Protein AF-A0A161ML90-F1 (afdb_monomer_lite)

pLDDT: mean 83.84, std 12.74, range [48.12, 96.25]

Structure (mmCIF, N/CA/C/O backbone):
data_AF-A0A161ML90-F1
#
_entry.id   AF-A0A161ML90-F1
#
loop_
_atom_site.group_PDB
_atom_site.id
_atom_site.type_symbol
_atom_site.label_atom_id
_atom_site.label_alt_id
_atom_site.label_comp_id
_atom_site.label_asym_id
_atom_site.label_entity_id
_atom_site.label_seq_id
_atom_site.pdbx_PDB_ins_code
_atom_site.Cartn_x
_atom_site.Cartn_y
_atom_site.Cartn_z
_atom_site.occupancy
_atom_site.B_iso_or_equiv
_atom_site.auth_seq_id
_atom_site.auth_comp_id
_atom_site.auth_asym_id
_atom_site.auth_atom_id
_atom_site.pdbx_PDB_model_num
ATOM 1 N N . MET A 1 1 ? -3.700 13.684 -5.545 1.00 60.00 1 MET A N 1
ATOM 2 C CA . MET A 1 1 ? -2.421 13.708 -4.798 1.00 60.00 1 MET A CA 1
ATOM 3 C C . MET A 1 1 ? -1.444 12.739 -5.459 1.00 60.00 1 MET A C 1
ATOM 5 O O . MET A 1 1 ? -1.871 11.649 -5.831 1.00 60.00 1 MET A O 1
ATOM 9 N N . THR A 1 2 ? -0.176 13.126 -5.628 1.00 64.25 2 THR A N 1
ATOM 10 C CA . THR A 1 2 ? 0.869 12.288 -6.252 1.00 64.25 2 THR A CA 1
ATOM 11 C C . THR A 1 2 ? 1.996 12.045 -5.256 1.00 64.25 2 THR A C 1
ATOM 13 O O . THR A 1 2 ? 2.422 12.961 -4.556 1.00 64.25 2 THR A O 1
ATOM 16 N N . LEU A 1 3 ? 2.448 10.801 -5.177 1.00 68.25 3 LEU A N 1
ATOM 17 C CA . LEU A 1 3 ? 3.535 10.329 -4.345 1.00 68.25 3 LEU A CA 1
ATOM 18 C C . LEU A 1 3 ? 4.729 10.005 -5.244 1.00 68.25 3 LEU A C 1
ATOM 20 O O . LEU A 1 3 ? 4.753 8.957 -5.887 1.00 68.25 3 LEU A O 1
ATOM 24 N N . ASP A 1 4 ? 5.703 10.905 -5.279 1.00 70.62 4 ASP A N 1
ATOM 25 C CA . ASP A 1 4 ? 6.938 10.687 -6.026 1.00 70.62 4 ASP A CA 1
ATOM 26 C C . ASP A 1 4 ? 7.946 9.864 -5.204 1.00 70.62 4 ASP A C 1
ATOM 28 O O . ASP A 1 4 ? 8.157 10.128 -4.014 1.00 70.6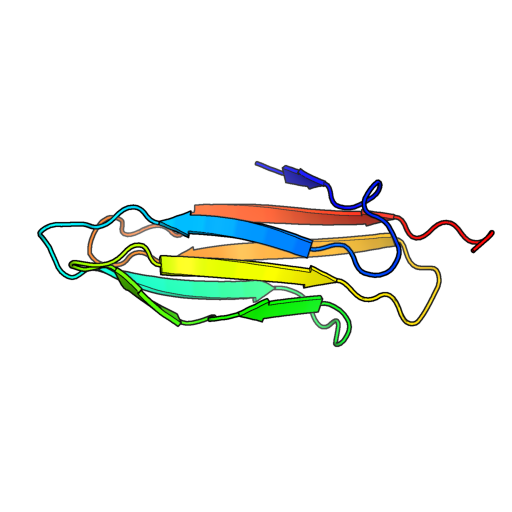2 4 ASP A O 1
ATOM 32 N N . MET A 1 5 ? 8.525 8.845 -5.838 1.00 66.69 5 MET A N 1
ATOM 33 C CA . MET A 1 5 ? 9.542 7.938 -5.301 1.00 66.69 5 MET A CA 1
ATOM 34 C C . MET A 1 5 ? 10.863 7.986 -6.088 1.00 66.69 5 MET A C 1
ATOM 36 O O . MET A 1 5 ? 11.771 7.216 -5.793 1.00 66.69 5 MET A O 1
ATOM 40 N N . SER A 1 6 ? 10.993 8.893 -7.059 1.00 56.47 6 SER A N 1
ATOM 41 C CA . SER A 1 6 ? 12.106 8.957 -8.023 1.00 56.47 6 SER A CA 1
ATOM 42 C C . SER A 1 6 ? 13.470 9.369 -7.440 1.00 56.47 6 SER A C 1
ATOM 44 O O . SER A 1 6 ? 14.465 9.347 -8.154 1.00 56.47 6 SER A O 1
ATOM 46 N N . HIS A 1 7 ? 13.537 9.745 -6.158 1.00 54.28 7 HIS A N 1
ATOM 47 C CA . HIS A 1 7 ? 14.752 10.249 -5.492 1.00 54.28 7 HIS A CA 1
ATOM 48 C C . HIS A 1 7 ? 15.184 9.424 -4.272 1.00 54.28 7 HIS A C 1
ATOM 50 O O . HIS A 1 7 ? 15.964 9.898 -3.450 1.00 54.28 7 HIS A O 1
ATOM 56 N N . LEU A 1 8 ? 14.629 8.227 -4.094 1.00 50.41 8 LEU A N 1
ATOM 57 C CA . LEU A 1 8 ? 14.993 7.357 -2.980 1.00 50.41 8 LEU A CA 1
ATOM 58 C C . LEU A 1 8 ? 16.021 6.333 -3.476 1.00 50.41 8 LEU A C 1
ATOM 60 O O . LEU A 1 8 ? 15.800 5.706 -4.513 1.00 50.41 8 LEU A O 1
ATOM 64 N N . ASP A 1 9 ? 17.121 6.192 -2.730 1.00 48.12 9 ASP A N 1
ATOM 65 C CA . ASP A 1 9 ? 18.193 5.213 -2.958 1.00 48.12 9 ASP A CA 1
ATOM 66 C C . ASP A 1 9 ? 17.660 3.795 -3.223 1.00 48.12 9 ASP A C 1
ATOM 68 O O . ASP A 1 9 ? 16.509 3.481 -2.914 1.00 48.12 9 ASP A O 1
ATOM 72 N N . ILE A 1 10 ? 18.534 2.938 -3.771 1.00 49.09 10 ILE A N 1
ATOM 73 C CA . ILE A 1 10 ? 18.330 1.516 -4.100 1.00 49.09 10 ILE A CA 1
ATOM 74 C C . ILE A 1 10 ? 17.225 0.902 -3.221 1.00 49.09 10 ILE A C 1
ATOM 76 O O . ILE A 1 10 ? 17.456 0.573 -2.059 1.00 49.09 10 ILE A O 1
ATOM 80 N N . SER A 1 11 ? 16.025 0.752 -3.798 1.00 57.59 11 SER A N 1
ATOM 81 C CA . SER A 1 11 ? 14.741 0.375 -3.169 1.00 57.59 11 SER A CA 1
ATOM 82 C C . SER A 1 11 ? 13.936 1.490 -2.453 1.00 57.59 11 SER A C 1
ATOM 84 O O . SER A 1 11 ? 13.767 1.461 -1.227 1.00 57.59 11 SER A O 1
ATOM 86 N N . PRO A 1 12 ? 13.335 2.430 -3.219 1.00 66.81 12 PRO A N 1
ATOM 87 C CA . PR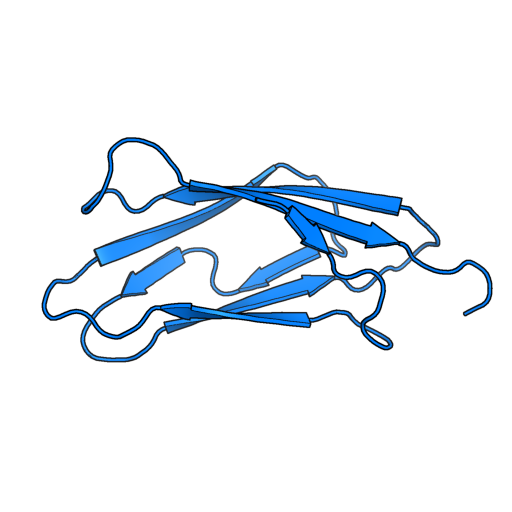O A 1 12 ? 12.370 3.404 -2.719 1.00 66.81 12 PRO A CA 1
ATOM 88 C C . PRO A 1 12 ? 11.325 2.795 -1.782 1.00 66.81 12 PRO A C 1
ATOM 90 O O . PRO A 1 12 ? 10.510 1.952 -2.169 1.00 66.81 12 PRO A O 1
ATOM 93 N N . GLN A 1 13 ? 11.306 3.278 -0.540 1.00 77.88 13 GLN A N 1
ATOM 94 C CA . GLN A 1 13 ? 10.248 2.981 0.415 1.00 77.88 13 GLN A CA 1
ATOM 95 C C . GLN A 1 13 ? 9.651 4.267 0.976 1.00 77.88 13 GLN A C 1
ATOM 97 O O . GLN A 1 13 ? 10.367 5.202 1.333 1.00 77.88 13 GLN A O 1
ATOM 102 N N . LYS A 1 14 ? 8.326 4.295 1.113 1.00 82.81 14 LYS A N 1
ATOM 103 C CA . LYS A 1 14 ? 7.615 5.371 1.803 1.00 82.81 14 LYS A CA 1
ATOM 104 C C . LYS A 1 14 ? 6.695 4.796 2.864 1.00 82.81 14 LYS A C 1
ATOM 106 O O . LYS A 1 14 ? 5.971 3.831 2.620 1.00 82.81 14 LYS A O 1
ATOM 111 N N . LEU A 1 15 ? 6.756 5.390 4.050 1.00 85.38 15 LEU A N 1
ATOM 112 C CA . LEU A 1 15 ? 5.975 4.976 5.204 1.00 85.38 15 LEU A CA 1
ATOM 113 C C . LEU A 1 15 ? 4.796 5.930 5.396 1.00 85.38 15 LEU A C 1
ATOM 115 O O . LEU A 1 15 ? 4.990 7.132 5.562 1.00 85.38 15 LEU A O 1
ATOM 119 N N . PHE A 1 16 ? 3.587 5.384 5.417 1.00 85.62 16 PHE A N 1
ATOM 120 C CA . PHE A 1 16 ? 2.385 6.070 5.873 1.00 85.62 16 PHE A CA 1
ATOM 121 C C . PHE A 1 16 ? 2.039 5.565 7.264 1.00 85.62 16 PHE A C 1
ATOM 123 O O . PHE A 1 16 ? 2.168 4.375 7.547 1.00 85.62 16 PHE A O 1
ATOM 130 N N . THR A 1 17 ? 1.602 6.461 8.140 1.00 88.81 17 THR A N 1
ATOM 131 C CA . THR A 1 17 ? 1.160 6.083 9.482 1.00 88.81 17 THR A CA 1
ATOM 132 C C . THR A 1 17 ? -0.267 6.554 9.671 1.00 88.81 17 THR A C 1
ATOM 134 O O . THR A 1 17 ? -0.537 7.748 9.569 1.00 88.81 17 THR A O 1
ATOM 137 N N . PHE A 1 18 ? -1.172 5.618 9.944 1.00 88.31 18 PHE A N 1
ATOM 138 C CA . PHE A 1 18 ? -2.467 5.958 10.510 1.00 88.31 18 PHE A CA 1
ATOM 139 C C . PHE A 1 18 ? -2.304 6.136 12.011 1.00 88.31 18 PHE A C 1
ATOM 141 O O . PHE A 1 18 ? -1.800 5.242 12.699 1.00 88.31 18 PHE A O 1
ATOM 148 N N . SER A 1 19 ? -2.728 7.294 12.506 1.00 89.19 19 SER A N 1
ATOM 149 C CA . SER A 1 19 ? -2.817 7.545 13.938 1.00 89.19 19 SER A CA 1
ATOM 150 C C . SER A 1 19 ? -3.829 6.593 14.587 1.00 89.19 19 SER A C 1
ATOM 152 O O . SER A 1 19 ? -4.784 6.183 13.919 1.00 89.19 19 SER A O 1
ATOM 154 N N . PRO A 1 20 ? -3.642 6.247 15.872 1.00 83.94 20 PRO A N 1
ATOM 155 C CA . PRO A 1 20 ? -4.647 5.528 16.643 1.00 83.94 20 PRO A CA 1
ATOM 156 C C . PRO A 1 20 ? -6.012 6.214 16.574 1.00 83.94 20 PRO A C 1
ATOM 158 O O . PRO A 1 20 ? -6.098 7.439 16.475 1.00 83.94 20 PRO A O 1
ATOM 161 N N . SER A 1 21 ? -7.071 5.420 16.665 1.00 85.88 21 SER A N 1
ATOM 162 C CA . SER A 1 21 ? -8.448 5.889 16.743 1.00 85.88 21 SER A CA 1
ATOM 163 C C . SER A 1 21 ? -9.177 5.157 17.862 1.00 85.88 21 SER A C 1
ATOM 165 O O . SER A 1 21 ? -9.000 3.954 18.051 1.00 85.88 21 SER A O 1
ATOM 167 N N . GLU A 1 22 ? -10.033 5.880 18.583 1.00 80.94 22 GLU A N 1
ATOM 168 C CA . GLU A 1 22 ? -10.920 5.298 19.597 1.00 80.94 22 GLU A CA 1
ATOM 169 C C . GLU A 1 22 ? -11.920 4.307 18.978 1.00 80.94 22 GLU A C 1
ATOM 171 O O . GLU A 1 22 ? -12.353 3.356 19.626 1.00 80.94 22 GLU A O 1
ATOM 176 N N . SER A 1 23 ? -12.256 4.494 17.697 1.00 87.69 23 SER A N 1
ATOM 177 C CA . SER A 1 23 ? -13.131 3.604 16.936 1.00 87.69 23 SER A CA 1
ATOM 178 C C . SER A 1 23 ? -12.326 2.643 16.063 1.00 87.69 23 SER A C 1
ATOM 180 O O . SER A 1 23 ? -11.336 3.021 15.439 1.00 87.69 23 SER A O 1
ATOM 182 N N . LYS A 1 24 ? -12.786 1.389 15.959 1.00 90.81 24 LYS A N 1
ATOM 183 C CA . LYS A 1 24 ? -12.192 0.406 15.042 1.00 90.81 24 LYS A CA 1
ATOM 184 C C . LYS A 1 24 ? -12.557 0.749 13.602 1.00 90.81 24 LYS A C 1
ATOM 186 O O . LYS A 1 24 ? -13.715 0.622 13.208 1.00 90.81 24 LYS A O 1
ATOM 191 N N . ILE A 1 25 ? -11.564 1.135 12.809 1.00 93.56 25 ILE A N 1
ATOM 192 C CA . ILE A 1 25 ? -11.753 1.532 11.412 1.00 93.56 25 ILE A CA 1
ATOM 193 C C . ILE A 1 25 ? -11.030 0.533 10.514 1.00 93.56 25 ILE A C 1
ATOM 195 O O . ILE A 1 25 ? -9.805 0.433 10.534 1.00 93.56 25 ILE A O 1
ATOM 199 N N . GLY A 1 26 ? -11.789 -0.216 9.715 1.00 94.38 26 GLY A N 1
ATOM 200 C CA . GLY A 1 26 ? -11.218 -1.088 8.692 1.00 94.38 26 GLY A CA 1
ATOM 201 C C . GLY A 1 26 ? -10.625 -0.276 7.541 1.00 94.38 26 GLY A C 1
ATOM 202 O O . GLY A 1 26 ? -11.214 0.722 7.124 1.00 94.38 26 GLY A O 1
ATOM 203 N N . PHE A 1 27 ? -9.487 -0.717 7.007 1.00 95.31 27 PHE A N 1
ATOM 204 C CA . PHE A 1 27 ? -8.893 -0.137 5.804 1.00 95.31 27 PHE A CA 1
ATOM 205 C C . PHE A 1 27 ? -8.514 -1.206 4.775 1.00 95.31 27 PHE A C 1
ATOM 207 O O . PHE A 1 27 ? -8.175 -2.339 5.131 1.00 95.31 27 PHE A O 1
ATOM 214 N N . LEU A 1 28 ? -8.525 -0.818 3.497 1.00 96.25 28 LEU A N 1
ATOM 215 C CA . LEU A 1 28 ? -8.066 -1.633 2.370 1.00 96.25 28 LEU A CA 1
ATOM 216 C C . LEU A 1 28 ? -7.377 -0.756 1.315 1.00 96.25 28 LEU A C 1
ATOM 218 O O . LEU A 1 28 ? -7.964 0.197 0.813 1.00 96.25 28 LEU A O 1
ATOM 222 N N . PHE A 1 29 ? -6.149 -1.111 0.954 1.00 95.50 29 PHE A N 1
ATOM 223 C CA . PHE A 1 29 ? -5.391 -0.563 -0.163 1.00 95.50 29 PHE A CA 1
ATOM 224 C C . PHE A 1 29 ? -5.548 -1.464 -1.384 1.00 95.50 29 PHE A C 1
ATOM 226 O O . PHE A 1 29 ? -5.316 -2.672 -1.308 1.00 95.50 29 PHE A O 1
ATOM 233 N N . ILE A 1 30 ? -5.876 -0.860 -2.522 1.00 94.44 30 ILE A N 1
ATOM 234 C CA . ILE A 1 30 ? -5.917 -1.517 -3.827 1.00 94.44 30 ILE A CA 1
ATOM 235 C C . ILE A 1 30 ? -4.981 -0.760 -4.763 1.00 94.44 30 ILE A C 1
ATOM 237 O O . ILE A 1 30 ? -5.190 0.420 -5.038 1.00 94.44 30 ILE A O 1
ATOM 241 N N . ALA A 1 31 ? -3.949 -1.441 -5.251 1.00 92.94 31 ALA A N 1
ATOM 242 C CA . ALA A 1 31 ? -3.076 -0.922 -6.293 1.00 92.94 31 ALA A CA 1
ATOM 243 C C . ALA A 1 31 ? -3.603 -1.353 -7.666 1.00 92.94 31 ALA A C 1
ATOM 245 O O . ALA A 1 31 ? -3.730 -2.541 -7.948 1.00 92.94 31 ALA A O 1
ATOM 246 N N . ILE A 1 32 ? -3.902 -0.384 -8.524 1.00 91.94 32 ILE A N 1
ATOM 247 C CA . ILE A 1 32 ? -4.316 -0.586 -9.913 1.00 91.94 32 ILE A CA 1
ATOM 248 C C . ILE A 1 32 ? -3.059 -0.534 -10.780 1.00 91.94 32 ILE A C 1
ATOM 250 O O . ILE A 1 32 ? -2.780 0.443 -11.476 1.00 91.94 32 ILE A O 1
ATOM 254 N N . CYS A 1 33 ? -2.245 -1.576 -10.665 1.00 85.81 33 CYS A N 1
ATOM 255 C CA . CYS A 1 33 ? -1.081 -1.802 -11.507 1.00 85.81 33 CYS A CA 1
ATOM 256 C C . CYS A 1 33 ? -0.727 -3.288 -11.494 1.00 85.81 33 CYS A C 1
ATOM 258 O O . CYS A 1 33 ? -0.863 -3.947 -10.466 1.00 85.81 33 CYS A O 1
ATOM 260 N N . ASN A 1 34 ? -0.217 -3.797 -12.611 1.00 82.44 34 ASN A N 1
ATOM 261 C CA . ASN A 1 34 ? 0.367 -5.131 -12.669 1.00 82.44 34 ASN A CA 1
ATOM 262 C C . ASN A 1 34 ? 1.894 -5.003 -12.720 1.00 82.44 34 ASN A C 1
ATOM 264 O O . ASN A 1 34 ? 2.488 -5.104 -13.790 1.00 82.44 34 ASN A O 1
ATOM 268 N N . ASN A 1 35 ? 2.511 -4.678 -11.581 1.00 86.12 35 ASN A N 1
ATOM 269 C CA . ASN A 1 35 ? 3.964 -4.592 -11.464 1.00 86.12 35 ASN A CA 1
ATOM 270 C C . ASN A 1 35 ? 4.439 -5.364 -10.216 1.00 86.12 35 ASN A C 1
ATOM 272 O O . ASN A 1 35 ? 4.117 -4.933 -9.107 1.00 86.12 35 ASN A O 1
ATOM 276 N N . PRO A 1 36 ? 5.188 -6.474 -10.374 1.00 86.19 36 PRO A N 1
ATOM 277 C CA . PRO A 1 36 ? 5.676 -7.281 -9.252 1.00 86.19 36 PRO A CA 1
ATOM 278 C C . PRO A 1 36 ? 6.734 -6.567 -8.397 1.00 86.19 36 PRO A C 1
ATOM 280 O O . PRO A 1 36 ? 6.943 -6.940 -7.245 1.00 86.19 36 PRO A O 1
ATOM 283 N N . ASP A 1 37 ? 7.362 -5.519 -8.930 1.00 87.62 37 ASP A N 1
ATOM 284 C CA . ASP A 1 37 ? 8.366 -4.716 -8.231 1.00 87.62 37 ASP A CA 1
ATOM 285 C C . ASP A 1 37 ? 7.736 -3.742 -7.230 1.00 87.62 37 ASP A C 1
ATOM 287 O O . ASP A 1 37 ? 8.444 -3.132 -6.427 1.00 87.62 37 ASP A O 1
ATOM 291 N N . PHE A 1 38 ? 6.409 -3.581 -7.271 1.00 90.38 38 PHE A N 1
ATOM 292 C CA . PHE A 1 38 ? 5.647 -2.689 -6.410 1.00 90.38 38 PHE A CA 1
ATOM 293 C C . PHE A 1 38 ? 4.806 -3.462 -5.394 1.00 90.38 38 PHE A C 1
ATOM 295 O O . PHE A 1 38 ? 4.030 -4.349 -5.745 1.00 90.38 38 PHE A O 1
ATOM 302 N N . ALA A 1 39 ? 4.898 -3.070 -4.125 1.00 92.00 39 ALA A N 1
ATOM 303 C CA . ALA A 1 39 ? 4.124 -3.678 -3.052 1.00 92.00 39 ALA A CA 1
ATOM 304 C C . ALA A 1 39 ? 3.647 -2.647 -2.023 1.00 92.00 39 ALA A C 1
ATOM 306 O O . ALA A 1 39 ? 4.309 -1.643 -1.748 1.00 92.00 39 ALA A O 1
ATOM 307 N N . ILE A 1 40 ? 2.500 -2.938 -1.406 1.00 94.31 40 ILE A N 1
ATOM 308 C CA . ILE A 1 40 ? 1.957 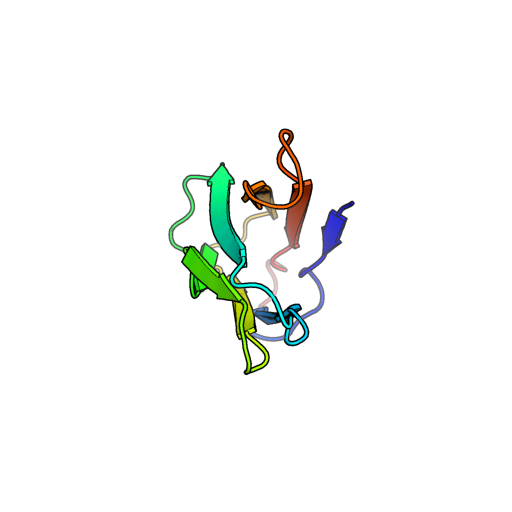-2.205 -0.260 1.00 94.31 40 ILE A CA 1
ATOM 309 C C . ILE A 1 40 ? 1.740 -3.208 0.870 1.00 94.31 40 ILE A C 1
ATOM 311 O O . ILE A 1 40 ? 1.023 -4.189 0.685 1.00 94.31 40 ILE A O 1
ATOM 315 N N . THR A 1 41 ? 2.321 -2.958 2.042 1.00 94.38 41 THR A N 1
ATOM 316 C CA . THR A 1 41 ? 2.232 -3.873 3.185 1.00 94.38 41 THR A CA 1
ATOM 317 C C . THR A 1 41 ? 1.989 -3.116 4.493 1.00 94.38 41 THR A C 1
ATOM 319 O O . THR A 1 41 ? 2.790 -2.247 4.838 1.00 94.38 41 THR A O 1
ATOM 322 N N . PRO A 1 42 ? 0.953 -3.471 5.274 1.00 94.88 42 PRO A N 1
ATOM 323 C CA . PRO A 1 42 ? -0.148 -4.368 4.914 1.00 94.88 42 PRO A CA 1
ATOM 324 C C . PRO A 1 42 ? -1.102 -3.726 3.890 1.00 94.88 42 PRO A C 1
ATOM 326 O O . PRO A 1 42 ? -1.284 -2.511 3.879 1.00 94.88 42 PRO A O 1
ATOM 329 N N . THR A 1 43 ? -1.762 -4.541 3.061 1.00 95.19 43 THR A N 1
ATOM 330 C CA . THR A 1 43 ? -2.825 -4.062 2.155 1.00 95.19 43 THR A CA 1
ATOM 331 C C . THR A 1 43 ? -4.158 -3.864 2.867 1.00 95.19 43 THR A C 1
ATOM 333 O O . THR A 1 43 ? -4.984 -3.096 2.401 1.00 95.19 43 THR A O 1
ATOM 336 N N . ARG A 1 44 ? -4.395 -4.531 3.999 1.00 96.00 44 ARG A N 1
ATOM 337 C CA . ARG A 1 44 ? -5.639 -4.423 4.770 1.00 96.00 44 ARG A CA 1
ATOM 338 C C . ARG A 1 44 ? -5.380 -4.534 6.261 1.00 96.00 44 ARG A C 1
ATOM 340 O O . ARG A 1 44 ? -4.404 -5.159 6.674 1.00 96.00 44 ARG A O 1
ATOM 347 N N . GLY A 1 45 ? -6.288 -3.999 7.062 1.00 95.38 45 GLY A N 1
ATOM 348 C CA . GLY A 1 45 ? -6.214 -4.112 8.513 1.00 95.38 45 GLY A CA 1
ATOM 349 C C . GLY A 1 45 ? -7.272 -3.278 9.216 1.00 95.38 45 GLY A C 1
ATOM 350 O O . GLY A 1 45 ? -8.245 -2.839 8.605 1.00 95.38 45 GLY A O 1
ATOM 351 N N . ILE A 1 46 ? -7.069 -3.077 10.516 1.00 94.75 46 ILE A N 1
ATOM 352 C CA . ILE A 1 46 ? -7.951 -2.292 11.379 1.00 94.75 46 ILE A CA 1
ATOM 353 C C . ILE A 1 46 ? -7.097 -1.262 12.117 1.00 94.75 46 I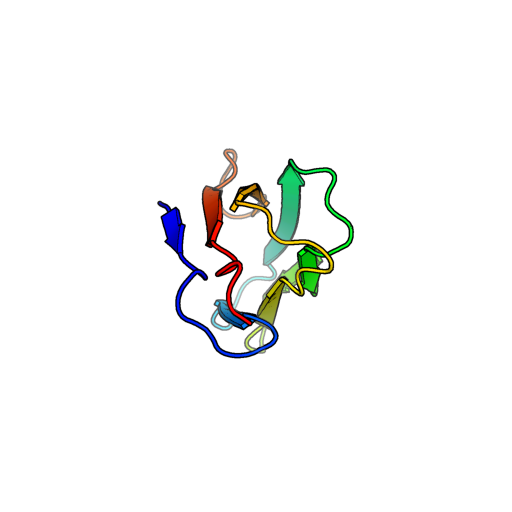LE A C 1
ATOM 355 O O . ILE A 1 46 ? -6.120 -1.621 12.773 1.00 94.75 46 ILE A O 1
ATOM 359 N N . ILE A 1 47 ? -7.470 0.010 12.009 1.00 93.56 47 ILE A N 1
ATOM 360 C CA . ILE A 1 47 ? -6.954 1.100 12.837 1.00 93.56 47 ILE A CA 1
ATOM 361 C C . ILE A 1 47 ? -7.728 1.058 14.154 1.00 93.56 47 ILE A C 1
ATOM 363 O O . ILE A 1 47 ? -8.957 0.977 14.146 1.00 93.56 47 ILE A O 1
ATOM 367 N N . SER A 1 48 ? -7.014 1.046 15.275 1.00 92.06 48 SER A N 1
ATOM 368 C CA . SER A 1 48 ? -7.607 0.978 16.614 1.00 92.06 48 SER A CA 1
ATOM 369 C C . SER A 1 48 ? -6.694 1.677 17.626 1.00 92.06 48 SER A C 1
ATOM 371 O O . SER A 1 48 ? -6.277 2.804 17.379 1.00 92.06 48 SER A O 1
ATOM 373 N N . ASP A 1 49 ? -6.325 1.017 18.719 1.00 90.56 49 ASP A N 1
ATOM 374 C CA . ASP A 1 49 ? -5.558 1.577 19.835 1.00 90.56 49 ASP A CA 1
ATOM 375 C C . ASP A 1 49 ? -4.089 1.873 19.495 1.00 90.56 49 ASP A C 1
ATOM 377 O O . ASP A 1 49 ? -3.449 2.699 20.147 1.00 90.56 49 ASP A O 1
ATOM 381 N N . LYS A 1 50 ? -3.540 1.223 18.462 1.00 89.44 50 LYS A N 1
ATOM 382 C CA . LYS A 1 50 ? -2.135 1.373 18.058 1.00 89.44 50 LYS A CA 1
ATOM 383 C C . LYS A 1 50 ? -1.988 2.027 16.685 1.00 89.44 50 LYS A C 1
ATOM 385 O O . LYS A 1 50 ? -2.808 1.772 15.799 1.00 89.44 50 LYS A O 1
ATOM 390 N N . PRO A 1 51 ? -0.912 2.812 16.466 1.00 90.25 51 PRO A N 1
ATOM 391 C CA . PRO A 1 51 ? -0.619 3.353 15.150 1.00 90.25 51 PRO A CA 1
ATOM 392 C C . PRO A 1 51 ? -0.378 2.219 14.157 1.00 90.25 51 PRO A C 1
ATOM 394 O O . PRO A 1 51 ? 0.382 1.286 14.437 1.00 90.25 51 PRO A O 1
ATOM 397 N N . VAL A 1 52 ? -0.976 2.323 12.974 1.00 93.50 52 VAL A N 1
ATOM 398 C CA . VAL A 1 52 ? -0.769 1.349 11.901 1.00 93.50 52 VAL A CA 1
ATOM 399 C C . VAL A 1 52 ? 0.197 1.935 10.885 1.00 93.50 52 VAL A C 1
ATOM 401 O O . VAL A 1 52 ? -0.047 2.996 10.313 1.00 93.50 52 VAL A O 1
ATOM 404 N N . LYS A 1 53 ? 1.304 1.230 10.656 1.00 93.75 53 LYS A N 1
ATOM 405 C CA . LYS A 1 53 ? 2.332 1.608 9.686 1.00 93.75 53 LYS A CA 1
ATOM 406 C C . LYS A 1 53 ? 2.103 0.866 8.372 1.00 93.75 53 LYS A C 1
ATOM 408 O O . LYS A 1 53 ? 2.126 -0.362 8.353 1.00 93.75 53 LYS A O 1
ATOM 413 N N . ILE A 1 54 ? 1.916 1.611 7.288 1.00 93.88 54 ILE A N 1
ATOM 414 C CA . ILE A 1 54 ? 1.773 1.097 5.926 1.00 93.88 54 ILE A CA 1
ATOM 415 C C . ILE A 1 54 ? 3.041 1.424 5.150 1.00 93.88 54 ILE A C 1
ATOM 417 O O . ILE A 1 54 ? 3.419 2.587 5.003 1.00 93.88 54 ILE A O 1
ATOM 421 N N . LYS A 1 55 ? 3.702 0.391 4.645 1.00 93.00 55 LYS A N 1
ATOM 422 C CA . LYS A 1 55 ? 4.892 0.504 3.814 1.00 93.00 55 LYS A CA 1
ATOM 423 C C . LYS A 1 55 ? 4.492 0.390 2.350 1.00 93.00 55 LYS A C 1
ATOM 425 O O . LYS A 1 55 ? 3.919 -0.618 1.952 1.00 93.00 55 LYS A O 1
ATOM 430 N N . ILE A 1 56 ? 4.834 1.399 1.559 1.00 91.75 56 ILE A N 1
ATOM 431 C CA . ILE A 1 56 ? 4.803 1.333 0.098 1.00 91.75 56 ILE A CA 1
ATOM 432 C C . ILE A 1 56 ? 6.239 1.151 -0.378 1.00 91.75 56 ILE A C 1
ATOM 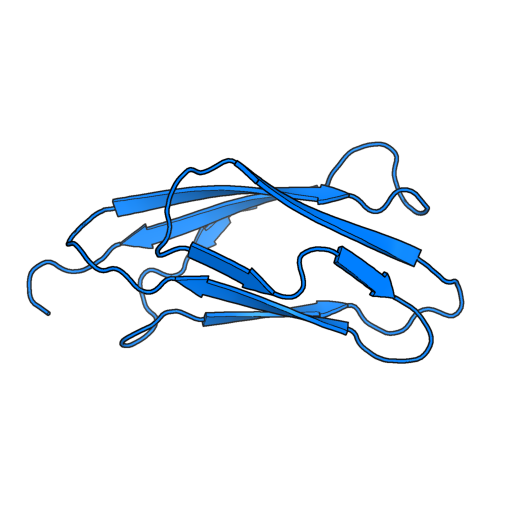434 O O . ILE A 1 56 ? 7.127 1.885 0.056 1.00 91.75 56 ILE A O 1
ATOM 438 N N . PHE A 1 57 ? 6.462 0.159 -1.228 1.00 89.88 57 PHE A N 1
ATOM 439 C CA . PHE A 1 57 ? 7.780 -0.281 -1.658 1.00 89.88 57 PHE A CA 1
ATOM 440 C C . PHE A 1 57 ? 7.823 -0.435 -3.175 1.00 89.88 57 PHE A C 1
ATOM 442 O O . PHE A 1 57 ? 6.892 -0.989 -3.757 1.00 89.88 57 PHE A O 1
ATOM 449 N N . TYR A 1 58 ? 8.911 0.027 -3.788 1.00 87.19 58 TYR A N 1
ATOM 450 C CA . TYR A 1 58 ? 9.213 -0.192 -5.196 1.00 87.19 58 TYR A CA 1
ATOM 451 C C . TYR A 1 58 ? 10.678 -0.620 -5.355 1.00 87.19 58 TYR A C 1
ATOM 453 O O . TYR A 1 58 ? 11.585 0.113 -4.959 1.00 87.19 58 TYR A O 1
ATOM 461 N N . LYS A 1 59 ? 10.922 -1.807 -5.918 1.00 85.31 59 LYS A N 1
ATOM 462 C CA . LYS A 1 59 ? 12.266 -2.327 -6.214 1.00 85.31 59 LYS A CA 1
ATOM 463 C C . LYS A 1 59 ? 12.380 -2.647 -7.702 1.00 85.31 59 LYS A C 1
ATOM 465 O O . LYS A 1 59 ? 12.097 -3.781 -8.074 1.00 85.31 59 LYS A O 1
ATOM 470 N N . PRO A 1 60 ? 12.788 -1.679 -8.536 1.00 80.56 60 PRO A N 1
ATOM 471 C CA . PRO A 1 60 ? 12.847 -1.878 -9.977 1.00 80.56 60 PRO A CA 1
ATOM 472 C C . PRO A 1 60 ? 13.806 -3.017 -10.334 1.00 80.56 60 PRO A C 1
ATOM 474 O O . PRO A 1 60 ? 14.951 -3.040 -9.882 1.00 80.56 60 PRO A O 1
ATOM 477 N N . THR A 1 61 ? 13.341 -3.946 -11.164 1.00 79.75 61 THR A N 1
ATOM 478 C CA . THR A 1 61 ? 14.158 -4.990 -11.805 1.00 79.75 61 THR A CA 1
ATOM 479 C C . THR A 1 61 ? 14.579 -4.610 -13.226 1.00 79.75 61 THR A C 1
ATOM 481 O O . THR A 1 61 ? 15.472 -5.234 -13.794 1.00 79.75 61 THR A O 1
ATOM 484 N N . ALA A 1 62 ? 13.973 -3.560 -13.786 1.00 73.06 62 ALA A N 1
ATOM 485 C CA . ALA A 1 62 ? 14.283 -2.998 -15.094 1.00 73.06 62 ALA A CA 1
ATOM 486 C C . ALA A 1 62 ? 14.249 -1.461 -15.057 1.00 73.06 62 ALA A C 1
ATOM 488 O O . ALA A 1 62 ? 13.581 -0.855 -14.216 1.00 73.06 62 ALA A O 1
ATOM 489 N N . CYS A 1 63 ? 14.944 -0.827 -16.004 1.00 71.75 63 CYS A N 1
ATOM 490 C CA . CYS A 1 63 ? 14.933 0.626 -16.181 1.00 71.75 63 CYS A CA 1
ATOM 491 C C . CYS A 1 63 ? 13.611 1.069 -16.819 1.00 71.75 63 CYS A C 1
ATOM 493 O O . CYS A 1 63 ? 13.497 1.159 -18.042 1.00 71.75 63 CYS A O 1
ATOM 495 N N . ILE A 1 64 ? 12.596 1.306 -15.988 1.00 74.94 64 ILE A N 1
ATOM 496 C CA . ILE A 1 64 ? 11.264 1.723 -16.428 1.00 74.94 64 ILE A CA 1
ATOM 497 C C . ILE A 1 64 ? 10.760 2.918 -15.620 1.00 74.94 64 ILE A C 1
ATOM 499 O O . ILE A 1 64 ? 11.018 3.046 -14.423 1.00 74.94 64 ILE A O 1
ATOM 503 N N . THR A 1 65 ? 9.970 3.771 -16.270 1.00 80.38 65 THR A N 1
ATOM 504 C CA . THR A 1 65 ? 9.135 4.746 -15.565 1.00 80.38 65 THR A CA 1
ATOM 505 C C . THR A 1 65 ? 7.931 4.014 -14.986 1.00 80.38 65 THR A C 1
ATOM 507 O O . THR A 1 65 ? 7.062 3.541 -15.719 1.00 80.38 65 THR A O 1
ATOM 510 N N . PHE A 1 66 ? 7.865 3.926 -13.663 1.00 85.19 66 PHE A N 1
ATOM 511 C CA . PHE A 1 66 ? 6.759 3.307 -12.952 1.00 85.19 66 PHE A CA 1
ATOM 512 C C . PHE A 1 66 ? 5.686 4.330 -12.597 1.00 85.19 66 PHE A C 1
ATOM 514 O O . PHE A 1 66 ? 5.969 5.413 -12.082 1.00 85.19 66 PHE A O 1
ATOM 521 N N . ARG A 1 67 ? 4.427 3.954 -12.827 1.00 88.69 67 ARG A N 1
ATOM 522 C CA . ARG A 1 67 ? 3.256 4.701 -12.377 1.00 88.69 67 ARG A CA 1
ATOM 523 C C . ARG A 1 67 ? 2.158 3.732 -11.957 1.00 88.69 67 ARG A C 1
ATOM 525 O O . ARG A 1 67 ? 1.778 2.861 -12.733 1.00 88.69 67 ARG A O 1
ATOM 532 N N . ALA A 1 68 ? 1.619 3.917 -10.758 1.00 90.69 68 ALA A N 1
ATOM 533 C CA . ALA A 1 68 ? 0.503 3.136 -10.241 1.00 90.69 68 ALA A CA 1
ATOM 534 C C . ALA A 1 68 ? -0.540 4.034 -9.586 1.00 90.69 68 ALA A C 1
ATOM 536 O O . ALA A 1 68 ? -0.206 4.953 -8.840 1.00 90.69 68 ALA A O 1
ATOM 537 N N . SER A 1 69 ? -1.815 3.752 -9.833 1.00 93.44 69 SER A N 1
ATOM 538 C CA . SER A 1 69 ? -2.912 4.370 -9.089 1.00 93.44 69 SER A CA 1
ATOM 539 C C . SER A 1 69 ? -3.257 3.500 -7.889 1.00 93.44 69 SER A C 1
ATOM 541 O O . SER A 1 69 ? -3.446 2.298 -8.030 1.00 93.44 69 SER A O 1
ATOM 543 N N . VAL A 1 70 ? -3.345 4.097 -6.706 1.00 93.56 70 VAL A N 1
ATOM 544 C CA . VAL A 1 70 ? -3.679 3.413 -5.457 1.00 93.56 70 VAL A CA 1
ATOM 545 C C . VAL A 1 70 ? -4.965 4.001 -4.898 1.00 93.56 70 VAL A C 1
ATOM 547 O O . VAL A 1 70 ? -5.114 5.221 -4.808 1.00 93.56 70 VAL A O 1
ATOM 550 N N . GLN A 1 71 ? -5.886 3.120 -4.520 1.00 95.38 71 GLN A N 1
ATOM 551 C CA . GLN A 1 71 ? -7.136 3.445 -3.846 1.00 95.38 71 GLN A CA 1
ATOM 552 C C . GLN A 1 71 ? -7.079 2.977 -2.393 1.00 95.38 71 GLN A C 1
ATOM 554 O O . GLN A 1 71 ? -6.648 1.856 -2.122 1.00 95.38 71 GLN A O 1
ATOM 559 N N . VAL A 1 72 ? -7.540 3.816 -1.469 1.00 94.94 72 VAL A N 1
ATOM 560 C CA . VAL A 1 72 ? -7.654 3.502 -0.041 1.00 94.94 72 VAL A CA 1
ATOM 561 C C . VAL A 1 72 ? -9.115 3.574 0.362 1.00 94.94 72 VAL A C 1
ATOM 563 O O . VAL A 1 72 ? -9.727 4.640 0.330 1.00 94.94 72 VAL A O 1
ATOM 566 N N . TYR A 1 73 ? -9.664 2.437 0.759 1.00 95.81 73 TYR A N 1
ATOM 567 C CA . TYR A 1 73 ? -11.020 2.319 1.268 1.00 95.81 73 TYR A CA 1
ATOM 568 C C . TYR A 1 73 ? -10.997 2.404 2.788 1.00 95.81 73 TYR A C 1
ATOM 570 O O . TYR A 1 73 ? -10.243 1.680 3.440 1.00 95.81 73 TYR A O 1
ATOM 578 N N . LEU A 1 74 ? -11.852 3.264 3.337 1.00 93.56 74 LEU A N 1
ATOM 579 C CA . LEU A 1 74 ? -12.089 3.440 4.770 1.00 93.56 74 LEU A CA 1
ATOM 580 C C . LEU A 1 74 ? -13.610 3.417 5.003 1.00 93.56 74 LEU A C 1
ATOM 582 O O . LEU A 1 74 ? -14.203 4.476 5.217 1.00 93.56 74 LEU A O 1
ATOM 586 N N . PRO A 1 75 ? -14.262 2.237 4.923 1.00 88.50 75 PRO A N 1
ATOM 587 C CA . PRO A 1 75 ? -15.722 2.135 4.802 1.00 88.50 75 PRO A CA 1
ATOM 588 C C . PRO A 1 75 ? -16.492 2.777 5.960 1.00 88.50 75 PRO A C 1
ATOM 590 O O . PRO A 1 75 ? -17.598 3.269 5.768 1.00 88.50 75 PRO A O 1
ATOM 593 N N . SER A 1 76 ? -15.901 2.792 7.159 1.00 89.25 76 SER A N 1
ATOM 594 C CA .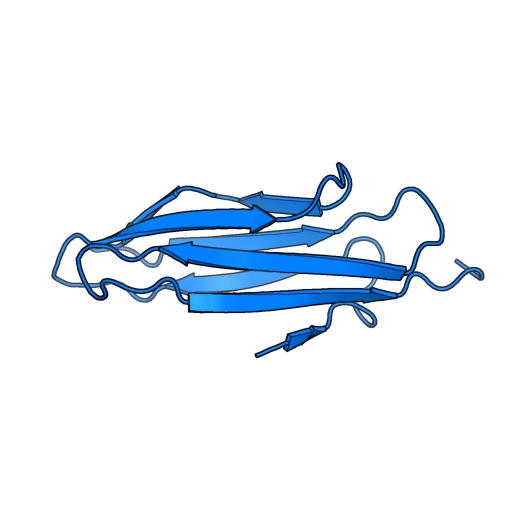 SER A 1 76 ? -16.505 3.394 8.353 1.00 89.25 76 SER A CA 1
ATOM 595 C C . SER A 1 76 ? -16.414 4.925 8.393 1.00 89.25 76 SER A C 1
ATOM 597 O O . SER A 1 76 ? -17.069 5.536 9.228 1.00 89.25 76 SER A O 1
ATOM 599 N N . ILE A 1 77 ? -15.582 5.543 7.546 1.00 88.06 77 ILE A N 1
ATOM 600 C CA . ILE A 1 77 ? -15.376 7.002 7.504 1.00 88.06 77 ILE A CA 1
ATOM 601 C C . ILE A 1 77 ? -16.021 7.606 6.254 1.00 88.06 77 ILE A C 1
ATOM 603 O O . ILE A 1 77 ? -16.602 8.685 6.315 1.00 88.06 77 ILE A O 1
ATOM 607 N N . MET A 1 78 ? -15.879 6.941 5.105 1.00 90.38 78 MET A N 1
ATOM 608 C CA . MET A 1 78 ? -16.252 7.496 3.807 1.00 90.38 78 MET A CA 1
ATOM 609 C C . MET A 1 78 ? -16.728 6.417 2.838 1.00 90.38 78 MET A C 1
ATOM 611 O O . MET A 1 78 ? -16.231 5.291 2.832 1.00 90.38 78 MET A O 1
ATOM 615 N N . SER A 1 79 ? -17.680 6.796 1.986 1.00 87.88 79 SER A N 1
ATOM 616 C CA . SER A 1 79 ? -18.223 5.941 0.929 1.00 87.88 79 SER A CA 1
ATOM 617 C C . SER A 1 79 ? -17.348 5.910 -0.326 1.00 87.88 79 SER A C 1
ATOM 619 O O . SER A 1 79 ? -17.389 4.937 -1.075 1.00 87.88 79 SER A O 1
ATOM 621 N N . THR A 1 80 ? -16.543 6.951 -0.560 1.00 92.25 80 THR A N 1
ATOM 622 C CA . THR A 1 80 ? -15.634 7.050 -1.706 1.00 92.25 80 THR A CA 1
ATOM 623 C C . THR A 1 80 ? -14.191 6.744 -1.297 1.00 92.25 80 THR A C 1
ATOM 625 O O . THR A 1 80 ? -13.746 7.191 -0.240 1.00 92.25 80 THR A O 1
ATOM 628 N N . PRO A 1 81 ? -13.427 5.986 -2.106 1.00 93.25 81 PRO A N 1
ATOM 629 C CA . PRO A 1 81 ? -12.032 5.707 -1.798 1.00 93.25 81 PRO A CA 1
ATOM 630 C C . PRO A 1 81 ? -11.155 6.948 -1.990 1.00 93.25 81 PRO A C 1
ATOM 632 O O . PRO A 1 81 ? -11.344 7.731 -2.924 1.00 93.25 81 PRO A O 1
ATOM 635 N N . LEU A 1 82 ? -10.129 7.085 -1.151 1.00 91.88 82 LEU A N 1
ATOM 636 C CA . LEU A 1 82 ? -9.064 8.059 -1.372 1.00 91.88 82 LEU A CA 1
ATOM 637 C C . LEU A 1 82 ? -8.138 7.559 -2.477 1.00 91.88 82 LEU A C 1
ATOM 639 O O . LEU A 1 82 ? -7.629 6.442 -2.406 1.00 91.88 82 LEU A O 1
ATOM 643 N N . CYS A 1 83 ? -7.871 8.403 -3.470 1.00 91.88 83 CYS A N 1
ATOM 644 C CA . CYS A 1 83 ? -7.035 8.048 -4.612 1.00 91.88 83 CYS A CA 1
ATOM 645 C C . CYS A 1 83 ? -5.724 8.838 -4.606 1.00 91.88 83 CYS A C 1
ATOM 647 O O . CYS A 1 83 ? -5.718 10.072 -4.538 1.00 91.88 83 CYS A O 1
ATOM 649 N N . PHE A 1 84 ? -4.604 8.139 -4.765 1.00 90.31 84 PHE A N 1
ATOM 650 C CA . PHE A 1 84 ? -3.314 8.762 -5.044 1.00 90.31 84 PHE A CA 1
ATOM 651 C C . PHE A 1 84 ? -2.546 7.995 -6.116 1.00 90.31 84 PHE A C 1
ATOM 653 O O . PHE A 1 84 ? -2.803 6.827 -6.384 1.00 90.31 84 PHE A O 1
ATOM 660 N N . THR A 1 85 ? -1.614 8.677 -6.772 1.00 89.50 85 THR A N 1
ATOM 661 C CA . THR A 1 85 ? -0.715 8.055 -7.752 1.00 89.50 85 THR A CA 1
ATOM 662 C C . THR A 1 85 ? 0.655 7.874 -7.125 1.00 89.50 85 THR A C 1
ATOM 664 O O . THR A 1 85 ? 1.153 8.815 -6.522 1.00 89.50 85 THR A O 1
ATOM 667 N N . VAL A 1 86 ? 1.270 6.708 -7.283 1.00 88.38 86 VAL A N 1
ATOM 668 C CA . VAL A 1 86 ? 2.695 6.491 -7.026 1.00 88.38 86 VAL A CA 1
ATOM 669 C C . VAL A 1 86 ? 3.430 6.577 -8.353 1.00 88.38 86 VAL A C 1
ATOM 671 O O . VAL A 1 86 ? 3.005 5.954 -9.325 1.00 88.38 86 VAL A O 1
ATOM 674 N N . SER A 1 87 ? 4.509 7.348 -8.403 1.00 86.50 87 SER A N 1
ATOM 675 C CA . SER A 1 87 ? 5.403 7.414 -9.557 1.00 86.50 87 SER A CA 1
ATOM 676 C C . SER A 1 87 ? 6.843 7.206 -9.123 1.00 86.50 87 SER A C 1
ATOM 678 O O . SER A 1 87 ? 7.249 7.709 -8.079 1.00 86.50 87 SER A O 1
ATOM 680 N N . ALA A 1 88 ? 7.611 6.484 -9.927 1.00 83.00 88 ALA A N 1
ATOM 681 C CA . ALA A 1 88 ? 9.046 6.357 -9.750 1.00 83.00 88 ALA A CA 1
ATOM 682 C C . ALA A 1 88 ? 9.732 6.374 -11.115 1.00 83.00 88 ALA A C 1
ATOM 684 O O . ALA A 1 88 ? 9.261 5.745 -12.063 1.00 83.00 88 ALA A O 1
ATOM 685 N N . TYR A 1 89 ? 10.851 7.077 -11.200 1.00 77.50 89 TYR A N 1
ATOM 686 C CA . TYR A 1 89 ? 11.760 7.029 -12.333 1.00 77.50 89 TYR A CA 1
ATOM 687 C C . TYR A 1 89 ? 13.020 6.267 -11.925 1.00 77.50 89 TYR A C 1
ATOM 689 O O . TYR A 1 89 ? 13.638 6.589 -10.911 1.00 77.50 89 TYR A O 1
ATOM 697 N N . THR A 1 90 ? 13.383 5.242 -12.692 1.00 72.38 90 THR A N 1
ATOM 698 C CA . THR A 1 90 ? 14.636 4.507 -12.502 1.00 72.38 90 THR A CA 1
ATOM 699 C C . THR A 1 90 ? 15.673 5.075 -13.464 1.00 72.38 90 THR A C 1
ATOM 701 O O . THR A 1 90 ? 15.464 5.030 -14.676 1.00 72.38 90 THR A O 1
ATOM 704 N N . ASP A 1 91 ? 16.763 5.642 -12.935 1.00 68.44 91 ASP A N 1
ATOM 705 C CA . ASP A 1 91 ? 17.855 6.161 -13.764 1.00 68.44 91 ASP A CA 1
ATOM 706 C C . ASP A 1 91 ? 18.544 4.994 -14.496 1.00 68.44 91 ASP A C 1
ATOM 708 O O . ASP A 1 91 ? 18.989 4.056 -13.833 1.00 68.44 91 ASP A O 1
ATOM 712 N N . PRO A 1 92 ? 18.657 5.030 -15.837 1.00 59.19 92 PRO A N 1
ATOM 713 C CA . PRO A 1 92 ? 19.355 4.004 -16.610 1.00 59.19 92 PRO A CA 1
ATOM 714 C C . PRO A 1 92 ? 20.869 3.908 -16.349 1.00 59.19 92 PRO A C 1
ATOM 716 O O . PRO A 1 92 ? 21.523 3.061 -16.951 1.00 59.19 92 PRO A O 1
ATOM 719 N N . ARG A 1 93 ? 21.448 4.789 -15.521 1.00 55.38 93 ARG A N 1
ATOM 720 C CA . ARG A 1 93 ? 22.888 4.830 -15.202 1.00 55.38 93 ARG A CA 1
ATOM 721 C C . ARG A 1 93 ? 23.277 4.123 -13.894 1.00 55.38 93 ARG A C 1
ATOM 723 O O . ARG A 1 93 ? 24.459 4.161 -13.554 1.00 55.38 93 ARG A O 1
ATOM 730 N N . LEU A 1 94 ? 22.315 3.541 -13.169 1.00 51.31 94 LEU A N 1
ATOM 731 C CA . LEU A 1 94 ? 22.538 2.714 -11.970 1.00 51.31 94 LEU A CA 1
ATOM 732 C C . LEU A 1 94 ? 22.810 1.247 -12.318 1.00 51.31 94 LEU A C 1
ATOM 734 O O . LEU A 1 94 ? 22.144 0.724 -13.238 1.00 51.31 94 LEU A O 1
#

Sequence (94 aa):
MTLDMSHLDISPQKLFTFSPSESKIGFLFIAICNNPDFAITPTRGIISDKPVKIKIFYKPTACITFRASVQVYLPSIMSTPLCFTVSAYTDPRL

Secondary structure (DSSP, 8-state):
-EEE-TTSSSS-EEEEEEPP-SS-EEEEEEEE---TTEEEESSEEEESSSPEEEEEEE--SSS-EEEEEEEEE-TTT-SSPEEEEEEEE--TT-

Radius of gyration: 14.49 Å; chains: 1; bounding box: 41×21×36 Å

Foldseek 3Di:
DEAEQAPDPQKGKDKDKDDADCDWWKKAKDKPDDDPQWDKPPRIDIRHHDIDIIMTIGHDPDQDWDKIKMWMDGPVPDPGTDIYMYIYGDDPVD

Organism: Triatoma infestans (NCBI:txid30076)